Protein AF-Q4LEG0-F1 (afdb_monomer)

Nearest PDB structures (foldseek):
  8yfj-assembly1_A  TM=5.171E-01  e=6.754E-01  Homo sapiens
  2e5o-assembly1_A  TM=6.582E-01  e=5.172E+00  Homo sapiens
  4az0-assembly1_B-2  TM=6.966E-01  e=5.172E+00  Homo sapiens
  8alz-assembly1_A  TM=6.273E-01  e=5.811E+00  Homo sapiens
  6wia-assembly1_A-2  TM=6.944E-01  e=5.811E+00  Homo sapiens

pLDDT: mean 90.72, std 6.82, range [48.09, 97.38]

Radius of gyration: 15.21 Å; Cα contacts (8 Å, |Δi|>4): 166; chains: 1; bounding box: 33×26×42 Å

Solvent-accessible surface area (backbone atoms only — not comparable to full-atom values): 6384 Å² total; per-residue (Å²): 135,87,82,85,70,52,61,69,44,74,43,78,38,71,46,79,47,86,99,64,46,49,18,36,41,27,38,33,27,31,50,46,62,40,46,52,90,76,45,57,73,70,58,32,53,51,27,58,78,68,74,48,67,64,49,78,42,64,75,38,41,34,39,32,39,65,60,43,45,35,75,82,38,75,70,43,71,45,91,57,57,76,78,60,50,69,87,54,91,75,55,72,66,59,50,48,59,50,61,68,70,31,85,38,78,48,80,98

Foldseek 3Di:
DDDDDDFQDKAFDWDQDPPQGIFGFWIFTFHDKDFLVRDDPVVNVVCVVVVHGIDTDTPKIKTFPPTGRCCPAPNVVDPDDDPSPVSDDDDPVRVVRRRVVGPDIDID

Organism: NCBI:txid766501

Secondary structure (DSSP, 8-state):
------TT-EEEEEEEETTTEEEEEEEEE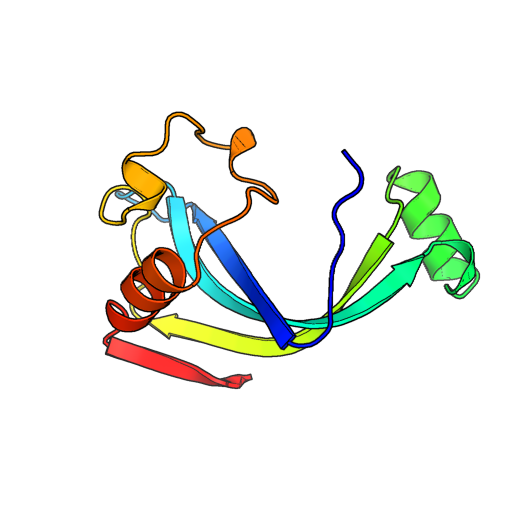EEEEEEGGGS-HHHHHHHHHTT--EEEEEEEEEEEEEEEEGGGSGGGGSS--GGGGTT----HHHHHHHHTT-SEEEE-

Sequence (108 aa):
MRRRWEKGMKVLLAKKIEGDGDAFIGYAVVDKALSIDELGMEERDMCRRNGWNTKIVFSRLVRLQPPIPIKYTPVGKWPQKGALLHGAPISDEDLNSVIERASIKINY

Structure (mmCIF, N/CA/C/O backbone):
data_AF-Q4LEG0-F1
#
_entry.id   AF-Q4LEG0-F1
#
loop_
_atom_site.group_PDB
_atom_site.id
_atom_site.type_symbol
_atom_site.label_atom_id
_atom_site.label_alt_id
_atom_site.label_comp_id
_atom_site.label_asym_id
_atom_site.label_entity_id
_atom_site.label_seq_id
_atom_site.pdbx_PDB_ins_code
_atom_site.Cartn_x
_atom_site.Cartn_y
_atom_site.Cartn_z
_atom_site.occupancy
_atom_site.B_iso_or_equiv
_atom_site.auth_seq_id
_atom_site.auth_comp_id
_atom_site.auth_asym_id
_atom_site.auth_atom_id
_atom_site.pdbx_PDB_model_num
ATOM 1 N N . MET A 1 1 ? 17.409 6.217 0.139 1.00 48.09 1 MET A N 1
ATOM 2 C CA . MET A 1 1 ? 17.132 4.791 0.429 1.00 48.09 1 MET A CA 1
ATOM 3 C C . MET A 1 1 ? 16.297 4.213 -0.709 1.00 48.09 1 MET A C 1
ATOM 5 O O . MET A 1 1 ? 15.233 4.753 -0.991 1.00 48.09 1 MET A O 1
ATOM 9 N N . ARG A 1 2 ? 16.791 3.192 -1.421 1.00 60.59 2 ARG A N 1
ATOM 10 C CA . ARG A 1 2 ? 16.052 2.550 -2.524 1.00 60.59 2 ARG A CA 1
ATOM 11 C C . ARG A 1 2 ? 15.024 1.600 -1.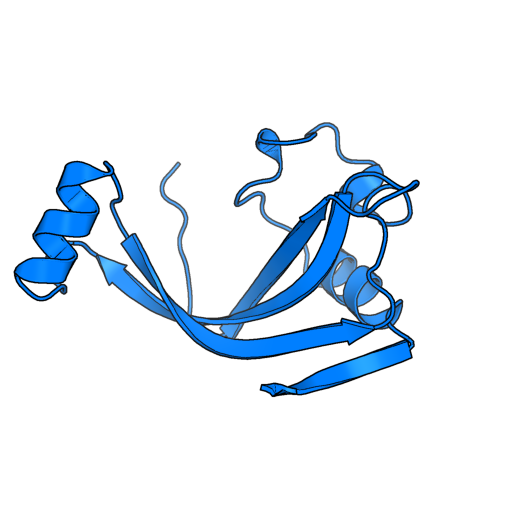904 1.00 60.59 2 ARG A C 1
ATOM 13 O O . ARG A 1 2 ? 15.406 0.676 -1.193 1.00 60.59 2 ARG A O 1
ATOM 20 N N . ARG A 1 3 ? 13.731 1.876 -2.092 1.00 71.88 3 ARG A N 1
ATOM 21 C CA . ARG A 1 3 ? 12.651 1.027 -1.565 1.00 71.88 3 ARG A CA 1
ATOM 22 C C . ARG A 1 3 ? 12.652 -0.285 -2.349 1.00 71.88 3 ARG A C 1
ATOM 24 O O . ARG A 1 3 ? 12.600 -0.251 -3.576 1.00 71.88 3 ARG A O 1
ATOM 31 N N . ARG A 1 4 ? 12.760 -1.416 -1.650 1.00 81.88 4 ARG A N 1
ATOM 32 C CA . ARG A 1 4 ? 12.594 -2.744 -2.248 1.00 81.88 4 ARG A CA 1
ATOM 33 C C . ARG A 1 4 ? 11.115 -3.095 -2.179 1.00 81.88 4 ARG A C 1
ATOM 35 O O . ARG A 1 4 ? 10.568 -3.194 -1.089 1.00 81.88 4 ARG A O 1
ATOM 42 N N . TRP A 1 5 ? 10.480 -3.183 -3.341 1.00 89.50 5 TRP A N 1
ATOM 43 C CA . TRP A 1 5 ? 9.094 -3.610 -3.485 1.00 89.50 5 TRP A CA 1
ATOM 44 C C . TRP A 1 5 ? 9.100 -5.068 -3.917 1.00 89.50 5 TRP A C 1
ATOM 46 O O . TRP A 1 5 ? 9.660 -5.394 -4.962 1.00 89.50 5 TRP A O 1
ATOM 56 N N . GLU A 1 6 ? 8.489 -5.927 -3.116 1.00 91.00 6 GLU A N 1
ATOM 57 C CA . GLU A 1 6 ? 8.461 -7.366 -3.351 1.00 91.00 6 GLU A CA 1
ATOM 58 C C . GLU A 1 6 ? 7.027 -7.838 -3.557 1.00 91.00 6 GLU A C 1
ATOM 60 O O . GLU A 1 6 ? 6.064 -7.236 -3.068 1.00 91.00 6 GLU A O 1
ATOM 65 N N . LYS A 1 7 ? 6.884 -8.931 -4.304 1.00 94.62 7 LYS A N 1
ATOM 66 C CA . LYS A 1 7 ? 5.590 -9.558 -4.545 1.00 94.62 7 LYS A CA 1
ATOM 67 C C . LYS A 1 7 ? 4.936 -9.952 -3.219 1.00 94.62 7 LYS A C 1
ATOM 69 O O . LYS A 1 7 ? 5.578 -10.533 -2.353 1.00 94.62 7 LYS A O 1
ATOM 74 N N . GLY A 1 8 ? 3.648 -9.654 -3.077 1.00 94.38 8 GLY A N 1
ATOM 75 C CA . GLY A 1 8 ? 2.863 -9.940 -1.875 1.00 94.38 8 GLY A CA 1
ATOM 76 C C . GLY A 1 8 ? 2.885 -8.833 -0.818 1.00 94.38 8 GLY A C 1
ATOM 77 O O . GLY A 1 8 ? 2.030 -8.847 0.069 1.00 94.38 8 GLY A O 1
ATOM 78 N N . MET A 1 9 ? 3.778 -7.839 -0.927 1.00 94.12 9 MET A N 1
ATOM 79 C CA . MET A 1 9 ? 3.777 -6.693 -0.013 1.00 94.12 9 MET A CA 1
ATOM 80 C C . MET A 1 9 ? 2.452 -5.932 -0.092 1.00 94.12 9 MET A C 1
ATOM 82 O O . MET A 1 9 ? 1.931 -5.669 -1.179 1.00 94.12 9 MET A O 1
ATOM 86 N N . LYS A 1 10 ? 1.918 -5.544 1.067 1.00 95.31 10 LYS A N 1
ATOM 87 C CA . LYS A 1 10 ? 0.708 -4.724 1.163 1.00 95.31 10 LYS A CA 1
ATOM 88 C C . LYS A 1 10 ? 1.079 -3.252 1.310 1.00 95.31 10 LYS A C 1
ATOM 90 O O . LYS A 1 10 ? 1.897 -2.889 2.148 1.00 95.31 10 LYS A O 1
ATOM 95 N N . VAL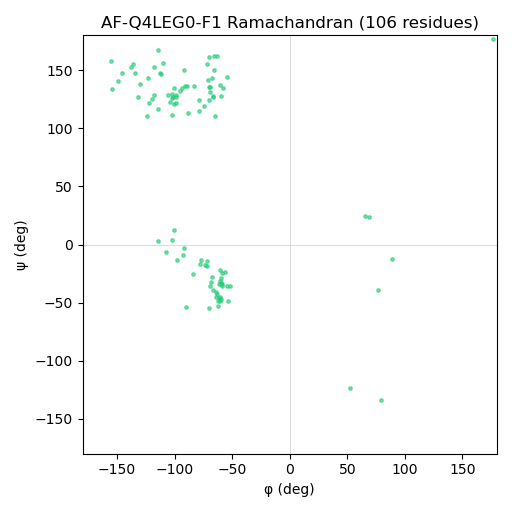 A 1 11 ? 0.438 -2.401 0.520 1.00 94.88 11 VAL A N 1
ATOM 96 C CA . VAL A 1 11 ? 0.607 -0.945 0.551 1.00 94.88 11 VAL A CA 1
ATOM 97 C C . VAL A 1 11 ? -0.697 -0.318 1.008 1.00 94.88 11 VAL A C 1
ATOM 99 O O . VAL A 1 11 ? -1.704 -0.436 0.315 1.00 94.88 11 VAL A O 1
ATOM 102 N N . LEU A 1 12 ? -0.691 0.354 2.159 1.00 95.81 12 LEU A N 1
ATOM 103 C CA . LEU A 1 12 ? -1.849 1.120 2.615 1.00 95.81 12 LEU A CA 1
ATOM 104 C C . LEU A 1 12 ? -2.052 2.350 1.725 1.00 95.81 12 LEU A C 1
ATOM 106 O O . LEU A 1 12 ? -1.124 3.119 1.470 1.00 95.81 12 LEU A O 1
ATOM 110 N N . LEU A 1 13 ? -3.286 2.537 1.271 1.00 95.19 13 LEU A N 1
ATOM 111 C CA . LEU A 1 13 ? -3.702 3.671 0.460 1.00 95.19 13 LEU A CA 1
ATOM 112 C C . LEU A 1 13 ? -4.379 4.687 1.371 1.00 95.19 13 LEU A C 1
ATOM 114 O O . LEU A 1 13 ? -5.371 4.371 2.031 1.00 95.19 13 LEU A O 1
ATOM 118 N N . ALA A 1 14 ? -3.846 5.904 1.398 1.00 93.44 14 ALA A N 1
ATOM 119 C CA . ALA A 1 14 ? -4.368 6.996 2.204 1.00 93.44 14 ALA A CA 1
ATOM 120 C C . ALA A 1 14 ? -4.956 8.101 1.324 1.00 93.44 14 ALA A C 1
ATOM 122 O O . ALA A 1 14 ? -4.471 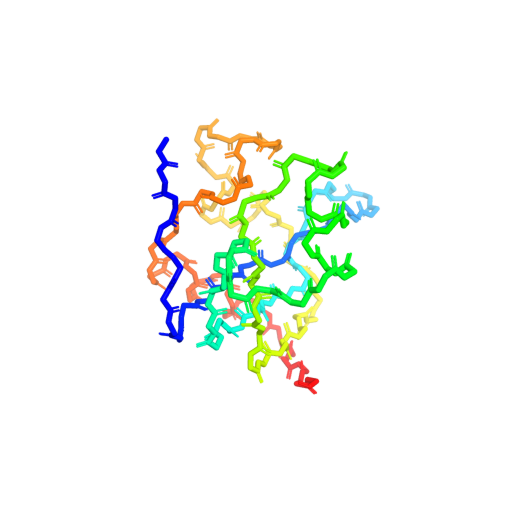8.365 0.222 1.00 93.44 14 ALA A O 1
ATOM 123 N N . LYS A 1 15 ? -5.996 8.761 1.830 1.00 91.88 15 LYS A N 1
ATOM 124 C CA . LYS A 1 15 ? -6.607 9.946 1.227 1.00 91.88 15 LYS A CA 1
ATOM 125 C C . LYS A 1 15 ? -7.092 10.874 2.338 1.00 91.88 15 LYS A C 1
ATOM 127 O O . LYS A 1 15 ? -7.555 10.406 3.377 1.00 91.88 15 LYS A O 1
ATOM 132 N N . LYS A 1 16 ? -7.053 12.181 2.087 1.00 89.62 16 LYS A N 1
ATOM 133 C CA . LYS A 1 16 ? -7.722 13.170 2.931 1.00 89.62 16 LYS A CA 1
ATOM 134 C C . LYS A 1 16 ? -9.248 13.010 2.853 1.00 89.62 16 LYS A C 1
ATOM 136 O O . LYS A 1 16 ? -9.815 12.994 1.757 1.00 89.62 16 LYS A O 1
ATOM 141 N N . ILE A 1 17 ? -9.896 12.895 4.005 1.00 88.75 17 ILE A N 1
ATOM 142 C CA . ILE A 1 17 ? -11.348 12.873 4.192 1.00 88.75 17 ILE A CA 1
ATOM 143 C C . ILE A 1 17 ? -11.814 14.165 4.873 1.00 88.75 17 ILE A C 1
ATOM 145 O O . ILE A 1 17 ? -11.040 14.855 5.543 1.00 88.75 17 ILE A O 1
ATOM 149 N N . GLU A 1 18 ? -13.083 14.510 4.680 1.00 84.50 18 GLU A N 1
ATOM 150 C CA . GLU A 1 18 ? -13.700 15.657 5.347 1.00 84.50 18 GLU A CA 1
ATOM 151 C C . GLU A 1 18 ? -13.820 15.405 6.858 1.00 84.50 18 GLU A C 1
ATOM 153 O O . GLU A 1 18 ? -14.046 14.278 7.294 1.00 84.50 18 GLU A O 1
ATOM 158 N N . GLY A 1 19 ? -13.621 16.449 7.668 1.00 78.12 19 GLY A N 1
ATOM 159 C CA . GLY A 1 19 ? -13.737 16.404 9.134 1.00 78.12 19 GLY A CA 1
ATOM 160 C C . GLY A 1 19 ? -12.566 15.750 9.881 1.00 78.12 19 GLY A C 1
ATOM 161 O O . GLY A 1 19 ? -12.140 16.272 10.908 1.00 78.12 19 GLY A O 1
ATOM 162 N N . ASP A 1 20 ? -11.995 14.662 9.357 1.00 77.94 20 ASP A N 1
ATOM 163 C CA . ASP A 1 20 ? -11.069 13.801 10.114 1.00 77.94 20 ASP A CA 1
ATOM 164 C C . ASP A 1 20 ? -9.616 13.759 9.610 1.00 77.94 20 ASP A C 1
ATOM 166 O O . ASP A 1 20 ? -8.781 13.065 10.197 1.00 77.94 20 ASP A O 1
ATOM 170 N N . GLY A 1 21 ? -9.277 14.539 8.581 1.00 86.81 21 GLY A N 1
ATOM 171 C CA . GLY A 1 21 ? -7.910 14.627 8.061 1.00 86.81 21 GLY A CA 1
ATOM 172 C C . GLY A 1 21 ? -7.561 13.444 7.161 1.00 86.81 21 GLY A C 1
ATOM 173 O O . GLY A 1 21 ? -8.330 13.114 6.266 1.00 86.81 21 GLY A O 1
ATOM 174 N N . ASP A 1 22 ? -6.394 12.827 7.338 1.00 91.25 22 ASP A N 1
ATOM 175 C CA . ASP A 1 22 ? -5.977 11.686 6.515 1.00 91.25 22 ASP A CA 1
ATOM 176 C C . ASP A 1 22 ? -6.573 10.367 7.025 1.00 91.25 22 ASP A C 1
ATOM 178 O O . ASP A 1 22 ? -6.543 10.072 8.223 1.00 91.25 22 ASP A O 1
ATOM 182 N N . ALA A 1 23 ? -7.060 9.536 6.103 1.00 93.56 23 ALA A N 1
ATOM 183 C CA . ALA A 1 23 ? -7.592 8.210 6.393 1.00 93.56 23 ALA A 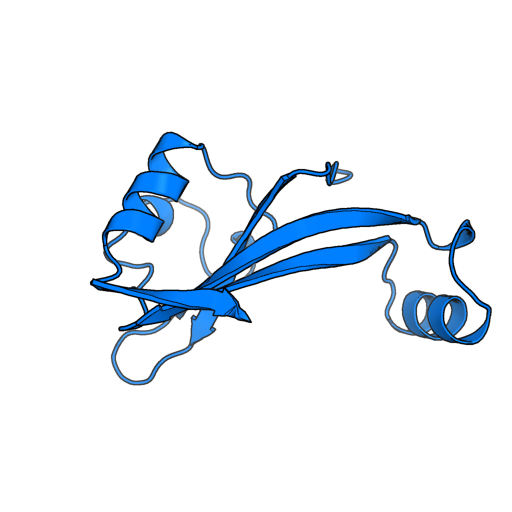CA 1
ATOM 184 C C . ALA A 1 23 ? -7.072 7.153 5.418 1.00 93.56 23 ALA A C 1
ATOM 186 O O . ALA A 1 23 ? -6.873 7.418 4.230 1.00 93.56 23 ALA A O 1
ATOM 187 N N . PHE A 1 24 ? -6.909 5.927 5.911 1.00 95.38 24 PHE A N 1
ATOM 188 C CA . PHE A 1 24 ? -6.699 4.755 5.076 1.00 95.38 24 PHE A CA 1
ATOM 189 C C . PHE A 1 24 ? -8.016 4.347 4.415 1.00 95.38 24 PHE A C 1
ATOM 191 O O . PHE A 1 24 ? -8.994 4.026 5.089 1.00 95.38 24 PHE A O 1
ATOM 198 N N . ILE A 1 25 ? -8.035 4.357 3.085 1.00 95.75 25 ILE A N 1
ATOM 199 C CA . ILE A 1 25 ? -9.203 4.003 2.264 1.00 95.75 25 ILE A CA 1
ATOM 200 C C . ILE A 1 25 ? -9.145 2.563 1.751 1.00 95.75 25 ILE A C 1
ATOM 202 O O . ILE A 1 25 ? -10.124 2.049 1.212 1.00 95.75 25 ILE A O 1
ATOM 206 N N . GLY A 1 26 ? -7.986 1.921 1.858 1.00 96.69 26 GLY A N 1
ATOM 207 C CA . GLY A 1 26 ? -7.715 0.672 1.172 1.00 96.69 26 GLY A CA 1
ATOM 208 C C . GLY A 1 26 ? -6.297 0.173 1.381 1.00 96.69 26 GLY A C 1
ATOM 209 O O . GLY A 1 26 ? -5.463 0.853 1.979 1.00 96.69 26 GLY A O 1
ATOM 210 N N . TYR A 1 27 ? -6.014 -0.995 0.823 1.00 97.06 27 TYR A N 1
ATOM 211 C CA . TYR A 1 27 ? -4.655 -1.453 0.582 1.00 97.06 27 TYR A CA 1
ATOM 212 C C . TYR A 1 27 ? -4.538 -2.112 -0.791 1.00 97.06 27 TYR A C 1
ATOM 214 O O . TYR A 1 27 ? -5.503 -2.657 -1.328 1.00 97.06 27 TYR A O 1
ATOM 222 N N . ALA A 1 28 ? -3.336 -2.063 -1.349 1.00 96.81 28 ALA A N 1
ATOM 223 C CA . ALA A 1 28 ? -2.969 -2.738 -2.580 1.00 96.81 28 ALA A CA 1
ATOM 224 C C . ALA A 1 28 ? -1.972 -3.861 -2.283 1.00 96.81 28 ALA A C 1
ATOM 226 O O . ALA A 1 28 ? -1.153 -3.724 -1.376 1.00 96.81 28 ALA A O 1
ATOM 227 N N . VAL A 1 29 ? -2.019 -4.955 -3.039 1.00 96.56 29 VAL A N 1
ATOM 228 C CA . VAL A 1 29 ? -1.020 -6.033 -2.962 1.00 96.56 29 VAL A CA 1
ATOM 229 C C . VAL A 1 29 ? -0.088 -5.915 -4.159 1.00 96.56 29 VAL A C 1
ATOM 231 O O . VAL A 1 29 ? -0.547 -5.938 -5.299 1.00 96.56 29 VAL A O 1
ATOM 234 N N . VAL A 1 30 ? 1.214 -5.784 -3.917 1.00 96.19 30 VAL A N 1
ATOM 235 C CA . VAL A 1 30 ? 2.235 -5.705 -4.969 1.00 96.19 30 VAL A CA 1
ATOM 236 C C . VAL A 1 30 ? 2.312 -7.040 -5.709 1.00 96.19 30 VAL A C 1
ATOM 238 O O . VAL A 1 30 ? 2.453 -8.095 -5.097 1.00 96.19 30 VAL A O 1
ATOM 241 N N . ASP A 1 31 ? 2.224 -6.998 -7.035 1.00 96.38 31 ASP A N 1
ATOM 242 C CA . ASP A 1 31 ? 2.549 -8.130 -7.906 1.00 96.38 31 ASP A CA 1
ATOM 243 C C . ASP A 1 31 ? 4.027 -8.098 -8.300 1.00 96.38 31 ASP A C 1
ATOM 245 O O . ASP A 1 31 ? 4.768 -9.053 -8.078 1.00 96.38 31 ASP A O 1
ATOM 249 N N . LYS A 1 32 ? 4.466 -6.961 -8.847 1.00 94.50 32 LYS A N 1
ATOM 250 C CA . LYS A 1 32 ? 5.841 -6.739 -9.297 1.00 94.50 32 LYS A CA 1
ATOM 251 C C . LYS A 1 32 ? 6.189 -5.258 -9.300 1.00 94.50 32 LYS A C 1
ATOM 253 O O . LYS A 1 32 ? 5.312 -4.397 -9.395 1.00 94.50 32 LYS A O 1
ATOM 258 N N . ALA A 1 33 ? 7.481 -4.973 -9.240 1.00 92.88 33 ALA A N 1
ATOM 259 C CA . ALA A 1 33 ? 8.028 -3.642 -9.422 1.00 92.88 33 ALA A CA 1
ATOM 260 C C . ALA A 1 33 ? 8.984 -3.659 -10.611 1.00 92.88 33 ALA A C 1
ATOM 262 O O . ALA A 1 33 ? 9.902 -4.470 -10.647 1.00 92.88 33 ALA A O 1
ATOM 263 N N . LEU A 1 34 ? 8.734 -2.776 -11.573 1.00 92.06 34 LEU A N 1
ATOM 264 C CA . LEU A 1 34 ? 9.501 -2.655 -12.806 1.00 92.06 34 LEU A CA 1
ATOM 265 C C . LEU A 1 34 ? 10.382 -1.412 -12.722 1.00 92.06 34 LEU A C 1
ATOM 267 O O . LEU A 1 34 ? 9.903 -0.313 -12.415 1.00 92.06 34 LEU A O 1
ATOM 271 N N . SER A 1 35 ? 11.669 -1.585 -12.990 1.00 90.06 35 SER A N 1
ATOM 272 C CA . SER A 1 35 ? 12.601 -0.489 -13.223 1.00 90.06 35 SER A CA 1
ATOM 273 C C . SER A 1 35 ? 12.303 0.203 -14.554 1.00 90.06 35 SER A C 1
ATOM 275 O O . SER A 1 35 ? 11.640 -0.359 -15.422 1.00 90.06 35 SER A O 1
ATOM 277 N N . ILE A 1 36 ? 12.807 1.429 -14.728 1.00 89.38 36 ILE A N 1
ATOM 278 C CA . ILE A 1 36 ? 12.629 2.204 -15.968 1.00 89.38 36 ILE A CA 1
ATOM 279 C C . ILE A 1 36 ? 13.043 1.403 -17.215 1.00 89.38 36 ILE A C 1
ATOM 281 O O . ILE A 1 36 ? 12.437 1.567 -18.272 1.00 89.38 36 ILE A O 1
ATOM 285 N N . ASP A 1 37 ? 14.076 0.569 -17.109 1.00 88.81 37 ASP A N 1
ATOM 286 C CA . ASP A 1 37 ? 14.638 -0.160 -18.250 1.00 88.81 37 ASP A CA 1
ATOM 287 C C . ASP A 1 37 ? 13.793 -1.375 -18.663 1.00 88.81 37 ASP A C 1
ATOM 289 O O . ASP A 1 37 ? 13.956 -1.889 -19.764 1.00 88.81 37 ASP A O 1
ATOM 293 N N . GLU A 1 38 ? 12.846 -1.788 -17.818 1.00 90.56 38 GLU A N 1
ATOM 294 C CA . GLU A 1 38 ? 11.865 -2.840 -18.107 1.00 90.56 38 GLU A CA 1
ATOM 295 C C . GLU A 1 38 ? 10.559 -2.278 -18.705 1.00 90.56 38 GLU A C 1
ATOM 297 O O . GLU A 1 38 ? 9.643 -3.041 -19.015 1.00 90.56 38 GLU A O 1
ATOM 302 N N . LEU A 1 39 ? 10.440 -0.950 -18.840 1.00 92.62 39 LEU A N 1
ATOM 303 C CA . LEU A 1 39 ? 9.239 -0.279 -19.343 1.00 92.62 39 LEU A CA 1
ATOM 304 C C . LEU A 1 39 ? 9.276 -0.067 -20.860 1.00 92.62 39 LEU A C 1
ATOM 306 O O . LEU A 1 39 ? 10.328 0.167 -21.456 1.00 92.62 39 LEU A O 1
ATOM 310 N N . GLY A 1 40 ? 8.089 -0.061 -21.473 1.00 92.94 40 GLY A N 1
ATOM 311 C CA . GLY A 1 40 ? 7.915 0.380 -22.857 1.00 92.94 40 GLY A CA 1
ATOM 312 C C . GLY A 1 40 ? 8.265 1.863 -23.039 1.00 92.94 40 GLY A C 1
ATOM 313 O O . GLY A 1 40 ? 8.307 2.626 -22.074 1.00 92.94 40 GLY A O 1
ATOM 314 N N . MET A 1 41 ? 8.500 2.283 -24.286 1.00 92.81 41 MET A N 1
ATOM 315 C CA . MET A 1 41 ? 8.993 3.630 -24.618 1.00 92.81 41 MET A CA 1
ATOM 316 C C . MET A 1 41 ? 8.132 4.758 -24.022 1.00 92.81 41 MET A C 1
ATOM 318 O O . MET A 1 41 ? 8.660 5.646 -23.358 1.00 92.81 41 MET A O 1
ATOM 322 N N . GLU A 1 42 ? 6.809 4.688 -24.179 1.00 92.62 42 GLU A N 1
ATOM 323 C CA . GLU A 1 42 ? 5.887 5.716 -23.673 1.00 92.62 42 GLU A CA 1
ATOM 324 C C . GLU A 1 42 ? 5.901 5.822 -22.141 1.00 92.62 42 GLU A C 1
ATOM 326 O O . GLU A 1 42 ? 5.977 6.917 -21.576 1.00 92.62 42 GLU A O 1
ATOM 331 N N . GLU A 1 43 ? 5.868 4.678 -21.454 1.00 91.56 43 GLU A N 1
ATOM 332 C CA . GLU A 1 43 ? 5.886 4.613 -19.991 1.00 91.56 43 GLU A CA 1
ATOM 333 C C . GLU A 1 43 ? 7.226 5.094 -19.434 1.00 91.56 43 GLU A C 1
ATOM 335 O O . GLU A 1 43 ? 7.268 5.828 -18.445 1.00 91.56 43 GLU A O 1
ATOM 340 N N . ARG A 1 44 ? 8.324 4.734 -20.105 1.00 92.50 44 ARG A N 1
ATOM 341 C CA . ARG A 1 44 ? 9.675 5.198 -19.791 1.00 92.50 44 ARG A CA 1
ATOM 342 C C . ARG A 1 44 ? 9.782 6.716 -19.902 1.00 92.50 44 ARG A C 1
ATOM 344 O O . ARG A 1 44 ? 10.312 7.351 -18.988 1.00 92.50 44 ARG A O 1
ATOM 351 N N . ASP A 1 45 ? 9.247 7.306 -20.966 1.00 93.00 45 ASP A N 1
ATOM 352 C CA . ASP A 1 45 ? 9.250 8.758 -21.154 1.00 93.00 45 ASP A CA 1
ATOM 353 C C . ASP A 1 45 ? 8.338 9.476 -20.159 1.00 93.00 45 ASP A C 1
ATOM 355 O O . ASP A 1 45 ? 8.667 10.564 -19.681 1.00 93.00 45 ASP A O 1
ATOM 359 N N . MET A 1 46 ? 7.202 8.877 -19.797 1.00 92.69 46 MET A N 1
ATOM 360 C CA . MET A 1 46 ? 6.361 9.378 -18.710 1.00 92.69 46 MET A CA 1
ATOM 361 C C . MET A 1 46 ? 7.115 9.356 -17.372 1.00 92.69 46 MET A C 1
ATOM 363 O O . MET A 1 46 ? 7.151 10.371 -16.677 1.00 92.69 46 MET A O 1
ATOM 367 N N . CYS A 1 47 ? 7.761 8.242 -17.022 1.00 91.44 47 CYS A N 1
ATOM 368 C CA . CYS A 1 47 ? 8.543 8.123 -15.794 1.00 91.44 47 CYS A CA 1
ATOM 369 C C . CYS A 1 47 ? 9.684 9.148 -15.740 1.00 91.44 47 CYS A C 1
ATOM 371 O O . CYS A 1 47 ? 9.817 9.854 -14.742 1.00 91.44 47 CYS A O 1
ATOM 373 N N . ARG A 1 48 ? 10.453 9.301 -16.826 1.00 89.62 48 ARG A N 1
ATOM 374 C CA . ARG A 1 48 ? 11.559 10.270 -16.912 1.00 89.62 48 ARG A CA 1
ATOM 375 C C . ARG A 1 48 ? 11.095 11.713 -16.749 1.00 89.62 48 ARG A C 1
ATOM 377 O O . ARG A 1 48 ? 11.685 12.440 -15.955 1.00 89.62 48 ARG A O 1
ATOM 384 N N . ARG A 1 49 ? 10.015 12.109 -17.436 1.00 94.00 49 ARG A N 1
ATOM 385 C CA . ARG A 1 49 ? 9.432 13.462 -17.325 1.00 94.00 49 ARG A CA 1
ATOM 386 C C . ARG A 1 49 ? 8.989 13.805 -15.902 1.00 94.00 49 ARG A C 1
ATOM 388 O O . ARG A 1 49 ? 9.024 14.970 -15.529 1.00 94.00 49 ARG A O 1
ATOM 395 N N . ASN A 1 50 ? 8.606 12.801 -15.114 1.00 91.81 50 ASN A N 1
ATOM 396 C CA . ASN A 1 50 ? 8.140 12.975 -13.738 1.00 91.81 50 ASN A CA 1
ATOM 397 C C . ASN A 1 50 ? 9.199 12.618 -12.673 1.00 91.81 50 ASN A C 1
ATOM 399 O O . ASN A 1 50 ? 8.897 12.637 -11.480 1.00 91.81 50 ASN A O 1
ATOM 403 N N . GLY A 1 51 ? 10.429 12.267 -13.072 1.00 90.19 51 GLY A N 1
ATOM 404 C CA . GLY A 1 51 ? 11.490 11.856 -12.144 1.00 90.19 51 GLY A CA 1
ATOM 405 C C . GLY A 1 51 ? 11.200 10.546 -11.393 1.00 90.19 51 GLY A C 1
ATOM 406 O O . GLY A 1 51 ? 11.703 10.335 -10.288 1.00 90.19 51 GLY A O 1
ATOM 407 N N . TRP A 1 52 ? 10.362 9.669 -11.950 1.00 90.69 52 TRP A N 1
ATOM 408 C CA . TRP A 1 52 ? 10.007 8.383 -11.351 1.00 90.69 52 TRP A CA 1
ATOM 409 C C . TRP A 1 52 ? 10.940 7.274 -11.818 1.00 90.69 52 TRP A C 1
ATOM 411 O O . TRP A 1 52 ? 11.199 7.130 -13.006 1.00 90.69 52 TRP A O 1
ATOM 421 N N . ASN A 1 53 ? 11.373 6.435 -10.876 1.00 88.62 53 ASN A N 1
ATOM 422 C CA . ASN A 1 53 ? 12.364 5.384 -11.132 1.00 88.62 53 ASN A CA 1
ATOM 423 C C . ASN A 1 53 ? 11.795 3.962 -11.137 1.00 88.62 53 ASN A C 1
ATOM 425 O O . ASN A 1 53 ? 12.526 3.000 -11.378 1.00 88.62 53 ASN A O 1
ATOM 429 N N . THR A 1 54 ? 10.521 3.794 -10.788 1.00 89.19 54 THR A N 1
ATOM 430 C CA . THR A 1 54 ? 9.918 2.472 -10.600 1.00 89.19 54 THR A CA 1
ATOM 431 C C . THR A 1 54 ? 8.416 2.541 -10.827 1.00 89.19 54 THR A C 1
ATOM 433 O O . THR A 1 54 ? 7.748 3.412 -10.268 1.00 89.19 54 THR A O 1
ATOM 436 N N . LYS A 1 55 ? 7.890 1.588 -11.594 1.00 91.94 55 LYS A N 1
ATOM 437 C CA . LYS A 1 55 ? 6.457 1.321 -11.728 1.00 91.94 55 LYS A CA 1
ATOM 438 C C . LYS A 1 55 ? 6.093 0.148 -10.827 1.00 91.94 55 LYS A C 1
ATOM 440 O O . LYS A 1 55 ? 6.709 -0.910 -10.915 1.00 91.94 55 LYS A O 1
ATOM 445 N N . ILE A 1 56 ? 5.090 0.322 -9.974 1.00 93.19 56 ILE A N 1
ATOM 446 C CA . ILE A 1 56 ? 4.566 -0.753 -9.125 1.00 93.19 56 ILE A CA 1
ATOM 447 C C . ILE A 1 56 ? 3.278 -1.260 -9.762 1.00 93.19 56 ILE A C 1
ATOM 449 O O . ILE A 1 56 ? 2.378 -0.475 -10.054 1.00 93.19 56 ILE A O 1
ATOM 453 N N . VAL A 1 57 ? 3.201 -2.567 -9.985 1.00 94.69 57 VAL A N 1
ATOM 454 C CA . VAL A 1 57 ? 1.997 -3.245 -10.465 1.00 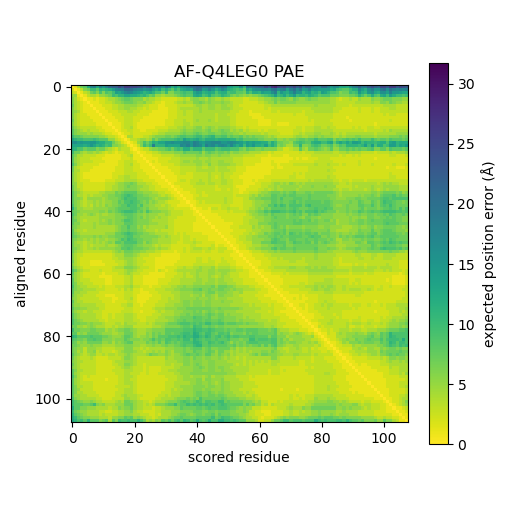94.69 57 VAL A CA 1
ATOM 455 C C . VAL A 1 57 ? 1.342 -3.926 -9.275 1.00 94.69 57 VAL A C 1
ATOM 457 O O . VAL A 1 57 ? 2.010 -4.641 -8.526 1.00 94.69 57 VAL A O 1
ATOM 460 N N . PHE A 1 58 ? 0.044 -3.704 -9.098 1.00 96.38 58 PHE A N 1
ATOM 461 C CA . PHE A 1 58 ? -0.732 -4.326 -8.032 1.00 96.38 58 PHE A CA 1
ATOM 462 C C . PHE A 1 58 ? -1.537 -5.508 -8.577 1.00 96.38 58 PHE A C 1
ATOM 464 O O . PHE A 1 58 ? -2.165 -5.391 -9.625 1.00 96.38 58 PHE A O 1
ATOM 471 N N . SER A 1 59 ? -1.526 -6.632 -7.860 1.00 96.50 59 SER A N 1
ATOM 472 C CA . SER A 1 59 ? -2.342 -7.818 -8.174 1.00 96.50 59 SER A CA 1
ATOM 473 C C . SER A 1 59 ? -3.759 -7.715 -7.621 1.00 96.50 59 SER A C 1
ATOM 475 O O . SER A 1 59 ? -4.664 -8.373 -8.124 1.00 96.50 59 SER A O 1
ATOM 477 N N . ARG A 1 60 ? -3.949 -6.929 -6.557 1.00 95.69 60 ARG A N 1
ATOM 478 C CA . ARG A 1 60 ? -5.233 -6.786 -5.869 1.00 95.69 60 ARG A CA 1
ATOM 479 C C . ARG A 1 60 ? -5.364 -5.402 -5.266 1.00 95.69 60 ARG A C 1
ATOM 481 O O . ARG A 1 60 ? -4.409 -4.892 -4.673 1.00 95.69 60 ARG A O 1
ATOM 488 N N . LEU A 1 61 ? -6.569 -4.851 -5.349 1.00 97.00 61 LEU A N 1
ATOM 489 C CA . LEU A 1 61 ? -6.971 -3.644 -4.641 1.00 97.00 61 LEU A CA 1
ATOM 490 C C . LEU A 1 61 ? -8.118 -3.988 -3.694 1.00 97.00 61 LEU A C 1
ATOM 492 O O . LEU A 1 61 ? -9.108 -4.603 -4.083 1.00 97.00 61 LEU A O 1
ATOM 496 N N . VAL A 1 62 ? -7.976 -3.600 -2.430 1.00 97.38 62 VAL A N 1
ATOM 497 C CA . VAL A 1 62 ? -9.004 -3.810 -1.412 1.00 97.38 62 VAL A CA 1
ATOM 498 C C . VAL A 1 62 ? -9.385 -2.470 -0.824 1.00 97.38 62 VAL A C 1
ATOM 500 O O . VAL A 1 62 ? -8.542 -1.769 -0.268 1.00 97.38 62 VAL A O 1
ATOM 503 N N . ARG A 1 63 ? -10.665 -2.120 -0.917 1.00 96.75 63 ARG A N 1
ATOM 504 C CA . ARG A 1 63 ? -11.222 -0.931 -0.274 1.00 96.75 63 ARG A CA 1
ATOM 505 C C . ARG A 1 63 ? -11.706 -1.269 1.128 1.00 96.75 63 ARG A C 1
ATOM 507 O O . ARG A 1 63 ? -12.365 -2.288 1.330 1.00 96.75 63 ARG A O 1
ATOM 514 N N . LEU A 1 64 ? -11.392 -0.389 2.072 1.00 95.88 64 LEU A N 1
ATOM 515 C CA . LEU A 1 64 ? -11.833 -0.451 3.461 1.00 95.88 64 LEU A CA 1
ATOM 516 C C . LEU A 1 64 ? -13.030 0.490 3.643 1.00 95.88 64 LEU A C 1
ATOM 518 O O . LEU A 1 64 ? -12.970 1.654 3.237 1.00 95.88 64 LEU A O 1
ATOM 522 N N . GLN A 1 65 ? -14.123 -0.017 4.219 1.00 93.56 65 GLN A N 1
ATOM 523 C CA . GLN A 1 65 ? -15.316 0.777 4.506 1.00 93.56 65 GLN A CA 1
ATOM 524 C C . GLN A 1 65 ? -15.801 0.557 5.954 1.00 93.56 65 GLN A C 1
ATOM 526 O O . GLN A 1 65 ? -16.025 -0.593 6.343 1.00 93.56 65 GLN A O 1
ATOM 531 N N . PRO A 1 66 ? -15.985 1.640 6.741 1.00 92.56 66 PRO A N 1
ATOM 532 C CA . PRO A 1 66 ? -15.636 3.035 6.421 1.00 92.56 66 PRO A CA 1
ATOM 533 C C . PRO A 1 66 ? -14.108 3.251 6.287 1.00 92.56 66 PRO A C 1
ATOM 535 O O . PRO A 1 66 ? -13.337 2.404 6.742 1.00 92.56 66 PRO A O 1
ATOM 538 N N . PRO A 1 67 ? -13.647 4.355 5.660 1.00 93.69 67 PRO A N 1
ATOM 539 C CA . PRO A 1 67 ? -12.243 4.760 5.731 1.00 93.69 67 PRO A CA 1
ATOM 540 C C . PRO A 1 67 ? -11.780 4.885 7.184 1.00 93.69 67 PRO A C 1
ATOM 542 O O . PRO A 1 67 ? -12.543 5.327 8.040 1.00 93.69 67 PRO A O 1
ATOM 545 N N . ILE A 1 68 ? 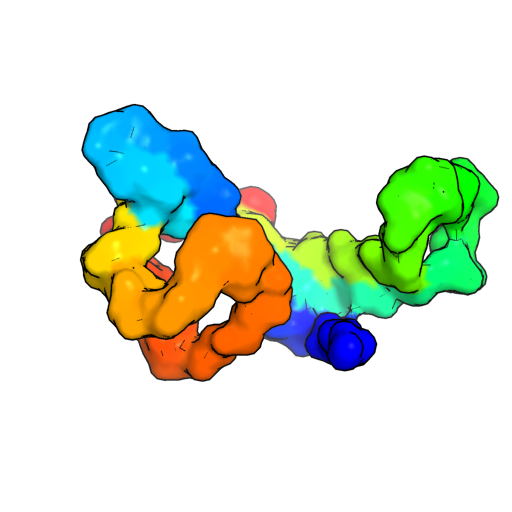-10.528 4.527 7.460 1.00 94.75 68 ILE A N 1
ATOM 546 C CA . ILE A 1 68 ? -9.985 4.487 8.822 1.00 94.75 68 ILE A CA 1
ATOM 547 C C . ILE A 1 68 ? -9.108 5.722 9.04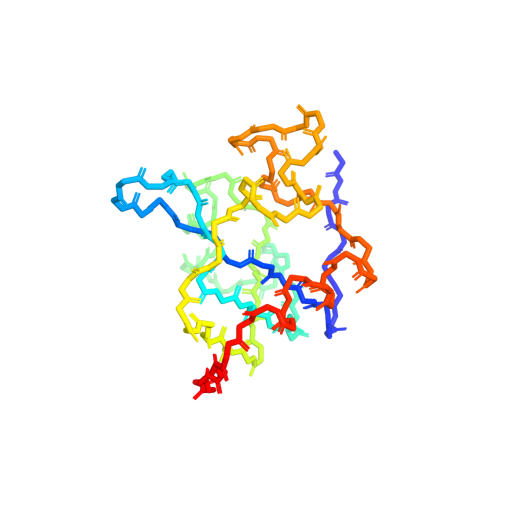6 1.00 94.75 68 ILE A C 1
ATOM 549 O O . ILE A 1 68 ? -8.026 5.790 8.456 1.00 94.75 68 ILE A O 1
ATOM 553 N N . PRO A 1 69 ? -9.502 6.688 9.894 1.00 93.81 69 PRO A N 1
ATOM 554 C CA . PRO A 1 69 ? -8.680 7.866 10.152 1.00 93.81 69 PRO A CA 1
ATOM 555 C C . PRO A 1 69 ? -7.315 7.480 10.733 1.00 93.81 69 PRO A C 1
ATOM 557 O O . PRO A 1 69 ? -7.240 6.777 11.744 1.00 93.81 69 PRO A O 1
ATOM 560 N N . ILE A 1 70 ? -6.226 7.971 10.129 1.00 92.88 70 ILE A N 1
ATOM 561 C CA . ILE A 1 70 ? -4.849 7.598 10.501 1.00 92.88 70 ILE A CA 1
ATOM 562 C C . ILE A 1 70 ? -4.577 7.941 11.970 1.00 92.88 70 ILE A C 1
ATOM 564 O O . ILE A 1 70 ? -3.926 7.168 12.673 1.00 92.88 70 ILE A O 1
ATOM 568 N N . LYS A 1 71 ? -5.142 9.051 12.464 1.00 91.06 71 LYS A N 1
ATOM 569 C CA . LYS A 1 71 ? -5.010 9.514 13.855 1.00 91.06 71 LYS A CA 1
ATOM 570 C C . LYS A 1 71 ? -5.459 8.486 14.909 1.00 91.06 71 LYS A C 1
ATOM 572 O O . LYS A 1 71 ? -4.976 8.538 16.033 1.00 91.06 71 LYS A O 1
ATOM 577 N N . TYR A 1 72 ? -6.324 7.534 14.545 1.00 91.56 72 TYR A N 1
ATOM 578 C CA . TYR A 1 72 ? -6.828 6.477 15.435 1.00 91.56 72 TYR A CA 1
ATOM 579 C C . TYR A 1 72 ? -6.131 5.115 15.241 1.00 91.56 72 TYR A C 1
ATOM 581 O O . TYR A 1 72 ? -6.589 4.090 15.751 1.00 91.56 72 TYR A O 1
ATOM 589 N N . THR A 1 73 ? -5.017 5.087 14.509 1.00 92.88 73 THR A N 1
ATOM 590 C CA . THR A 1 73 ? -4.222 3.880 14.223 1.00 92.88 73 THR A CA 1
ATOM 591 C C . THR A 1 73 ? -2.832 3.958 14.867 1.00 92.88 73 THR A C 1
ATOM 593 O O . THR A 1 73 ? -2.420 5.048 15.272 1.00 92.88 73 THR A O 1
ATOM 596 N N . PRO A 1 74 ? -2.063 2.852 14.938 1.00 92.06 74 PRO A N 1
ATOM 597 C CA . PRO A 1 74 ? -0.665 2.901 15.377 1.00 92.06 74 PRO A CA 1
ATOM 598 C C . PRO A 1 74 ? 0.190 3.891 14.572 1.00 92.06 74 PRO A C 1
ATOM 600 O O . PRO A 1 74 ? 0.984 4.628 15.155 1.00 92.06 74 PRO A O 1
ATOM 603 N N . VAL A 1 75 ? -0.065 4.020 13.262 1.00 91.19 75 VAL A N 1
ATOM 604 C CA . VAL A 1 75 ? 0.596 5.000 12.378 1.00 91.19 75 VAL A CA 1
ATOM 605 C C . VAL A 1 75 ? 0.330 6.444 12.827 1.00 91.19 75 VAL A C 1
ATOM 607 O O . VAL A 1 75 ? 1.186 7.319 12.712 1.00 91.19 75 VAL A O 1
ATOM 610 N N . GLY A 1 76 ? -0.833 6.709 13.430 1.00 89.38 76 GLY A N 1
ATOM 611 C CA . GLY A 1 76 ? -1.169 8.005 14.021 1.00 89.38 76 GLY A CA 1
ATOM 612 C C . GLY A 1 76 ? -0.231 8.432 15.154 1.00 89.38 76 GLY A C 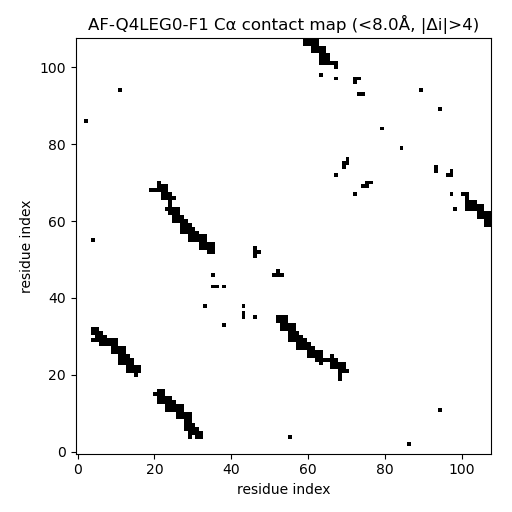1
ATOM 613 O O . GLY A 1 76 ? -0.096 9.631 15.401 1.00 89.38 76 GLY A O 1
ATOM 614 N N . LYS A 1 77 ? 0.469 7.487 15.794 1.00 89.50 77 LYS A N 1
ATOM 615 C CA . LYS A 1 77 ? 1.434 7.738 16.878 1.00 89.50 77 LYS A CA 1
ATOM 616 C C . LYS A 1 77 ? 2.871 7.909 16.386 1.00 89.50 77 LYS A C 1
ATOM 618 O O . LYS A 1 77 ? 3.734 8.300 17.164 1.00 89.50 77 LYS A O 1
ATOM 623 N N . TRP A 1 78 ? 3.138 7.636 15.110 1.00 89.38 78 TRP A N 1
ATOM 624 C CA . TRP A 1 78 ? 4.482 7.753 14.553 1.00 89.38 78 TRP A CA 1
ATOM 625 C C . TRP A 1 78 ? 4.968 9.207 14.536 1.00 89.38 78 TRP A C 1
ATOM 627 O O . TRP A 1 78 ? 4.148 10.120 14.396 1.00 89.38 78 TRP A O 1
ATOM 637 N N . PRO A 1 79 ? 6.285 9.450 14.645 1.00 86.31 79 PRO A N 1
ATOM 638 C CA . PRO A 1 79 ? 6.841 10.796 14.525 1.00 86.31 79 PRO A CA 1
ATOM 639 C C . PRO A 1 79 ? 6.703 11.354 13.100 1.00 86.31 79 PRO A C 1
ATOM 641 O O . PRO A 1 79 ? 6.591 12.564 12.919 1.00 86.31 79 PRO A O 1
ATOM 644 N N . GLN A 1 80 ? 6.670 10.489 12.079 1.00 86.38 80 GLN A N 1
ATOM 645 C CA . GLN A 1 80 ? 6.434 10.892 10.695 1.00 86.38 80 GLN A CA 1
ATOM 646 C C . GLN A 1 80 ? 4.977 11.339 10.504 1.00 86.38 80 GLN A C 1
ATOM 648 O O . GLN A 1 80 ? 4.043 10.672 10.952 1.00 86.38 80 GLN A O 1
ATOM 653 N N . LYS A 1 81 ? 4.776 12.460 9.802 1.00 80.94 81 LYS A N 1
ATOM 654 C CA . LYS A 1 81 ? 3.455 13.021 9.477 1.00 80.94 81 LYS A CA 1
ATOM 655 C C . LYS A 1 81 ? 3.393 13.472 8.022 1.00 80.94 81 LYS A C 1
ATOM 657 O O . LYS A 1 81 ? 4.420 13.795 7.420 1.00 80.94 81 LYS A O 1
ATOM 662 N N . GLY A 1 82 ? 2.179 13.504 7.471 1.00 80.38 82 GLY A N 1
ATOM 663 C CA . GLY A 1 82 ? 1.910 13.977 6.113 1.00 80.38 82 GLY A CA 1
ATOM 664 C C . GLY A 1 82 ? 2.801 13.290 5.080 1.00 80.38 82 GLY A C 1
ATOM 665 O O . GLY A 1 82 ? 2.864 12.062 5.022 1.00 80.38 82 GLY A O 1
ATOM 666 N N . ALA A 1 83 ? 3.545 14.084 4.308 1.00 81.50 83 ALA A N 1
ATOM 667 C CA . ALA A 1 83 ? 4.378 13.583 3.220 1.00 81.50 83 ALA A CA 1
ATOM 668 C C . ALA A 1 83 ? 5.453 12.562 3.653 1.00 81.50 83 ALA A C 1
ATOM 670 O O . ALA A 1 83 ? 5.865 11.722 2.854 1.00 81.50 83 ALA A O 1
ATOM 671 N N . LEU A 1 84 ? 5.883 12.587 4.920 1.00 82.69 84 LEU A N 1
ATOM 672 C CA . LEU A 1 84 ? 6.878 11.646 5.449 1.00 82.69 84 LEU A CA 1
ATOM 673 C C . LEU A 1 84 ? 6.334 10.220 5.621 1.00 82.69 84 LEU A C 1
ATOM 675 O O . LEU A 1 84 ? 7.118 9.288 5.782 1.00 82.69 84 LEU A O 1
ATOM 679 N N . LEU A 1 85 ? 5.012 10.036 5.565 1.00 85.19 85 LEU A N 1
ATOM 680 C CA . LEU A 1 85 ? 4.385 8.713 5.575 1.00 85.19 85 LEU A CA 1
ATOM 681 C C . LEU A 1 85 ? 4.476 8.017 4.209 1.00 85.19 85 LEU A C 1
ATOM 683 O O . LEU A 1 85 ? 4.300 6.800 4.127 1.00 85.19 85 LEU A O 1
ATOM 687 N N . HIS A 1 86 ? 4.766 8.750 3.125 1.00 85.06 86 HIS A N 1
ATOM 688 C CA . HIS A 1 86 ? 4.823 8.160 1.791 1.00 85.06 86 HIS A CA 1
ATOM 689 C C . HIS A 1 86 ? 5.964 7.148 1.674 1.00 85.06 86 HIS A C 1
ATOM 691 O O . HIS A 1 86 ? 7.148 7.491 1.634 1.00 85.06 86 HIS A O 1
ATOM 697 N N . GLY A 1 87 ? 5.581 5.876 1.559 1.00 85.38 87 GLY A N 1
ATOM 698 C CA . GLY A 1 87 ? 6.516 4.759 1.472 1.00 85.38 87 GLY A CA 1
ATOM 699 C C . GLY A 1 87 ? 7.286 4.506 2.767 1.00 85.38 87 GLY A C 1
ATOM 700 O O . GLY A 1 87 ? 8.387 3.958 2.696 1.00 85.38 87 GLY A O 1
ATOM 701 N N . ALA A 1 88 ? 6.745 4.930 3.913 1.00 89.12 88 ALA A N 1
ATOM 702 C CA . ALA A 1 88 ? 7.242 4.519 5.217 1.00 89.12 88 ALA A CA 1
ATOM 703 C C . ALA A 1 88 ? 6.933 3.023 5.443 1.00 89.12 88 ALA A C 1
ATOM 705 O O . ALA A 1 88 ? 5.826 2.581 5.119 1.00 89.12 88 ALA A O 1
ATOM 706 N N . PRO A 1 89 ? 7.892 2.231 5.956 1.00 90.12 89 PRO A N 1
ATOM 707 C CA . PRO A 1 89 ? 7.661 0.823 6.258 1.00 90.12 89 PRO A CA 1
ATOM 708 C C . PRO A 1 89 ? 6.735 0.690 7.467 1.00 90.12 89 PRO A C 1
ATOM 710 O O . PRO A 1 89 ? 6.871 1.441 8.426 1.00 90.12 89 PRO A O 1
ATOM 713 N N . ILE A 1 90 ? 5.833 -0.286 7.426 1.00 91.25 90 ILE A N 1
ATOM 714 C CA . ILE A 1 90 ? 4.914 -0.646 8.510 1.00 91.25 90 ILE A CA 1
ATOM 715 C C . ILE A 1 90 ? 5.127 -2.120 8.860 1.00 91.25 90 ILE A C 1
ATOM 717 O O . ILE A 1 90 ? 5.413 -2.917 7.966 1.00 91.25 90 ILE A O 1
ATOM 721 N N . SER A 1 91 ? 5.030 -2.480 10.141 1.00 92.69 91 SER A N 1
ATOM 722 C CA . SER A 1 91 ? 5.085 -3.884 10.559 1.00 92.69 91 SER A CA 1
ATOM 723 C C . SER A 1 91 ? 3.806 -4.619 10.151 1.00 92.69 91 SER A C 1
ATOM 725 O O . SER A 1 91 ? 2.744 -4.008 10.014 1.00 92.69 91 SER A O 1
ATOM 727 N N . ASP A 1 92 ? 3.884 -5.941 9.993 1.00 92.12 92 ASP A N 1
ATOM 728 C CA . ASP A 1 92 ? 2.696 -6.753 9.705 1.00 92.12 92 ASP A CA 1
ATOM 729 C C . ASP A 1 92 ? 1.653 -6.661 10.828 1.00 92.12 92 ASP A C 1
ATOM 731 O O . ASP A 1 92 ? 0.454 -6.646 10.556 1.00 92.12 92 ASP A O 1
ATOM 735 N N . GLU A 1 93 ? 2.097 -6.539 12.081 1.00 94.25 93 GLU A N 1
ATOM 736 C CA . GLU A 1 93 ? 1.229 -6.340 13.245 1.00 94.25 93 GLU A CA 1
ATOM 737 C C . GLU A 1 93 ? 0.441 -5.026 13.145 1.00 94.25 93 GLU A C 1
ATOM 739 O O . GLU A 1 93 ? -0.792 -5.036 13.190 1.00 94.25 93 GLU A O 1
ATOM 744 N N . ASP A 1 94 ? 1.128 -3.900 12.919 1.00 94.19 94 ASP A N 1
ATOM 745 C CA . ASP A 1 94 ? 0.477 -2.595 12.781 1.00 94.19 94 ASP A CA 1
ATOM 746 C C . ASP A 1 94 ? -0.453 -2.576 11.564 1.00 94.19 94 ASP A C 1
ATOM 748 O O . ASP A 1 94 ? -1.583 -2.087 11.653 1.00 94.19 94 ASP A O 1
ATOM 752 N N . LEU A 1 95 ? -0.007 -3.145 10.442 1.00 94.31 95 LEU A N 1
ATOM 753 C CA . LEU A 1 95 ? -0.786 -3.242 9.214 1.00 94.31 95 LEU A CA 1
ATOM 754 C C . LEU A 1 95 ? -2.075 -4.049 9.420 1.00 94.31 95 LEU A C 1
ATOM 756 O O . LEU A 1 95 ? -3.155 -3.584 9.041 1.00 94.31 95 LEU A O 1
ATOM 760 N N . ASN A 1 96 ? -1.985 -5.230 10.033 1.00 93.88 96 ASN A N 1
ATOM 761 C CA . ASN A 1 96 ? -3.156 -6.056 10.319 1.00 93.88 96 ASN A CA 1
ATOM 762 C C . ASN A 1 96 ? -4.093 -5.348 11.301 1.00 93.88 96 ASN A C 1
ATOM 764 O O . ASN A 1 96 ? -5.292 -5.278 11.033 1.00 93.88 96 ASN A O 1
ATOM 768 N N . SER A 1 97 ? -3.552 -4.689 12.334 1.00 94.69 97 SER A N 1
ATOM 769 C CA . SER A 1 97 ? -4.360 -3.901 13.272 1.00 94.69 97 SER A CA 1
ATOM 770 C C . SER A 1 97 ? -5.150 -2.786 12.572 1.00 94.69 97 SER A C 1
ATOM 772 O O . SER A 1 97 ? -6.255 -2.439 12.990 1.00 94.69 97 SER A O 1
ATOM 774 N N . VAL A 1 98 ? -4.601 -2.177 11.513 1.00 94.25 98 VAL A N 1
ATOM 775 C CA . VAL A 1 98 ? -5.325 -1.192 10.699 1.00 94.25 98 VAL A CA 1
ATOM 776 C C . VAL A 1 98 ? -6.412 -1.899 9.902 1.00 94.25 98 VAL A C 1
ATOM 778 O O . VAL A 1 98 ? -7.576 -1.531 10.002 1.00 94.25 98 VAL A O 1
ATOM 781 N N . ILE A 1 99 ? -6.059 -2.930 9.136 1.00 93.31 99 ILE A N 1
ATOM 782 C CA . ILE A 1 99 ? -6.987 -3.620 8.230 1.00 93.31 99 ILE A CA 1
ATOM 783 C C . ILE A 1 99 ? -8.183 -4.236 8.979 1.00 93.31 99 ILE A C 1
ATOM 785 O O . ILE A 1 99 ? -9.283 -4.296 8.428 1.00 93.31 99 ILE A O 1
ATOM 789 N N . GLU A 1 100 ? -7.994 -4.691 10.215 1.00 92.94 100 GLU A N 1
ATOM 790 C CA . GLU A 1 100 ? -9.042 -5.277 11.061 1.00 92.94 100 GLU A CA 1
ATOM 791 C C . GLU A 1 100 ? -10.036 -4.255 11.624 1.00 92.94 100 GLU A C 1
ATOM 793 O O . GLU A 1 100 ? -11.149 -4.633 11.975 1.00 92.94 100 GLU A O 1
ATOM 798 N N . ARG A 1 101 ? -9.702 -2.956 11.633 1.00 93.06 101 ARG A N 1
ATOM 799 C CA . ARG A 1 101 ? -10.655 -1.897 12.015 1.00 93.06 101 ARG A CA 1
ATOM 800 C C . ARG A 1 101 ? -11.746 -1.664 10.968 1.00 93.06 101 ARG A C 1
ATOM 802 O O . ARG A 1 101 ? -12.753 -1.035 11.277 1.00 93.06 101 ARG A O 1
ATOM 809 N N . ALA A 1 102 ? -11.545 -2.115 9.731 1.00 91.75 102 ALA A N 1
ATOM 810 C CA . ALA A 1 102 ? -12.552 -1.982 8.687 1.00 91.75 102 ALA A CA 1
ATOM 811 C C . ALA A 1 102 ? -13.640 -3.048 8.843 1.00 91.75 102 ALA A C 1
ATOM 813 O O . ALA A 1 102 ? -13.351 -4.244 8.775 1.00 91.75 102 ALA A O 1
ATOM 814 N N . SER A 1 103 ? -14.895 -2.611 8.943 1.00 90.31 103 SER A N 1
ATOM 815 C CA . SER A 1 103 ? -16.050 -3.512 9.005 1.00 90.31 103 SER A CA 1
ATOM 816 C C . SER A 1 103 ? -16.293 -4.249 7.686 1.00 90.31 103 SER A C 1
ATOM 818 O O . SER A 1 103 ? -16.761 -5.383 7.687 1.00 90.31 103 SER A O 1
ATOM 820 N N . ILE A 1 104 ? -15.986 -3.611 6.550 1.00 93.31 104 ILE A N 1
ATOM 821 C CA . ILE A 1 104 ? -16.208 -4.159 5.208 1.00 93.31 104 ILE A CA 1
ATOM 822 C C . ILE A 1 104 ? -14.927 -4.033 4.376 1.00 93.31 104 ILE A C 1
ATOM 824 O O . ILE A 1 104 ? -14.249 -3.001 4.393 1.00 93.31 104 ILE A O 1
ATOM 828 N N . LYS A 1 105 ? -14.620 -5.093 3.616 1.00 95.19 105 LYS A N 1
ATOM 829 C CA . LYS A 1 105 ? -13.484 -5.181 2.688 1.00 95.19 105 LYS A CA 1
ATOM 830 C C . LYS A 1 105 ? -14.002 -5.540 1.295 1.00 95.19 105 LYS A C 1
ATOM 832 O O . LYS A 1 105 ? -14.473 -6.655 1.087 1.00 95.19 105 LYS A O 1
ATOM 837 N N . ILE A 1 106 ? -13.921 -4.601 0.354 1.00 94.88 106 ILE A N 1
ATOM 838 C CA . ILE A 1 106 ? -14.406 -4.777 -1.026 1.00 94.88 106 ILE A CA 1
ATOM 839 C C . ILE A 1 106 ? -13.207 -5.042 -1.935 1.00 94.88 106 ILE A C 1
ATOM 841 O O . ILE A 1 106 ? -12.260 -4.257 -1.933 1.00 94.88 106 ILE A O 1
ATOM 845 N N . ASN A 1 107 ? -13.249 -6.135 -2.697 1.00 92.50 107 ASN A N 1
ATOM 846 C CA . ASN A 1 107 ? -12.191 -6.512 -3.636 1.00 92.50 107 ASN A CA 1
ATOM 847 C C . ASN A 1 107 ? -12.506 -5.974 -5.032 1.00 92.50 107 ASN A C 1
ATOM 849 O O . ASN A 1 107 ? -13.639 -6.125 -5.488 1.00 92.50 107 ASN A O 1
ATOM 853 N N . TYR A 1 108 ? -11.501 -5.385 -5.675 1.00 83.62 108 TYR A N 1
ATOM 854 C CA . TYR A 1 108 ? -11.522 -4.956 -7.073 1.00 83.62 108 TYR A CA 1
ATOM 855 C C . TYR A 1 108 ? -10.535 -5.780 -7.892 1.00 83.62 108 TYR A C 1
ATOM 857 O O . TYR A 1 108 ? -9.482 -6.162 -7.318 1.00 83.62 108 TYR A O 1
#

Mean predicted aligned error: 4.48 Å